Protein AF-A0A174N551-F1 (afdb_monomer)

Organism: NCBI:txid39491

Nearest PDB structures (foldseek):
  4hx3-assembly1_A  TM=7.071E-01  e=8.608E-02  Streptomyces caespitosus
  4lqd-assembly1_A-2  TM=3.690E-01  e=1.464E+00  Homo sapiens
  3ub4-assembly1_A-2  TM=3.759E-01  e=4.931E+00  Homo sapiens
  3ub3-assembly1_A-2  TM=3.895E-01  e=6.037E+00  Homo sapiens

Structure (mmCIF, N/CA/C/O backbone):
data_AF-A0A174N551-F1
#
_entry.id   AF-A0A174N551-F1
#
loop_
_atom_site.group_PDB
_atom_site.id
_atom_site.type_symbol
_atom_site.label_atom_id
_atom_site.label_alt_id
_atom_site.label_comp_id
_atom_site.label_asym_id
_atom_site.label_entity_id
_atom_site.label_seq_id
_atom_site.pdbx_PDB_ins_code
_atom_site.Cartn_x
_atom_site.Cartn_y
_atom_site.Cartn_z
_atom_site.occupancy
_atom_site.B_iso_or_equiv
_atom_site.auth_seq_id
_atom_site.auth_comp_id
_atom_site.auth_asym_id
_atom_site.auth_atom_id
_atom_site.pdbx_PDB_model_num
ATOM 1 N N . MET A 1 1 ? 42.097 18.990 -45.747 1.00 54.00 1 MET A N 1
ATOM 2 C CA . MET A 1 1 ? 40.671 18.571 -45.688 1.00 54.00 1 MET A CA 1
ATOM 3 C C . MET A 1 1 ? 40.258 18.066 -44.287 1.00 54.00 1 MET A C 1
ATOM 5 O O . MET A 1 1 ? 39.611 17.036 -44.174 1.00 54.00 1 MET A O 1
ATOM 9 N N . HIS A 1 2 ? 40.620 18.766 -43.201 1.00 53.75 2 HIS A N 1
ATOM 10 C CA . HIS A 1 2 ? 40.273 18.375 -41.814 1.00 53.75 2 HIS A CA 1
ATOM 11 C C . HIS A 1 2 ? 39.253 19.327 -41.159 1.00 53.75 2 HIS A C 1
ATOM 13 O O . HIS A 1 2 ? 38.398 18.894 -40.394 1.00 53.75 2 HIS A O 1
ATOM 19 N N . PHE A 1 3 ? 39.261 20.605 -41.547 1.00 54.75 3 PHE A N 1
ATOM 20 C CA . PHE A 1 3 ? 38.418 21.652 -40.960 1.00 54.75 3 PHE A CA 1
ATOM 21 C C . PHE A 1 3 ? 36.907 21.456 -41.221 1.00 54.75 3 PHE A C 1
ATOM 23 O O . PHE A 1 3 ? 36.095 21.572 -40.310 1.00 54.75 3 PHE A O 1
ATOM 30 N N . LYS A 1 4 ? 36.518 21.046 -42.441 1.00 59.41 4 LYS A N 1
ATOM 31 C CA . LYS A 1 4 ? 35.102 20.853 -42.825 1.00 59.41 4 LYS A CA 1
ATOM 32 C C . LYS A 1 4 ? 34.398 19.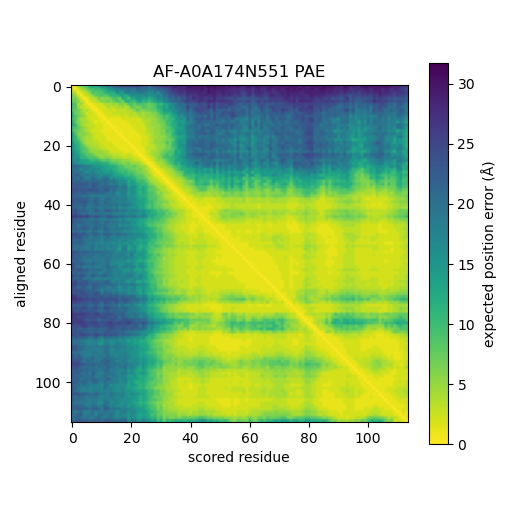701 -42.083 1.00 59.41 4 LYS A C 1
ATOM 34 O O . LYS A 1 4 ? 33.203 19.791 -41.829 1.00 59.41 4 LYS A O 1
ATOM 39 N N . LYS A 1 5 ? 35.123 18.634 -41.708 1.00 58.47 5 LYS A N 1
ATOM 40 C CA . LYS A 1 5 ? 34.559 17.497 -40.947 1.00 58.47 5 LYS A CA 1
ATOM 41 C C . LYS A 1 5 ? 34.259 17.863 -39.489 1.00 58.47 5 LYS A C 1
ATOM 43 O O . LYS A 1 5 ? 33.284 17.364 -38.941 1.00 58.47 5 LYS A O 1
ATOM 48 N N . SER A 1 6 ? 35.082 18.719 -38.880 1.00 64.75 6 SER A N 1
ATOM 49 C CA . SER A 1 6 ? 34.889 19.207 -37.505 1.00 64.75 6 SER A CA 1
ATOM 50 C C . SER A 1 6 ? 33.637 20.084 -37.394 1.00 64.75 6 SER A C 1
ATOM 52 O O . SER A 1 6 ? 32.766 19.838 -36.565 1.00 64.75 6 SER A O 1
ATOM 54 N N . VAL A 1 7 ? 33.481 21.026 -38.328 1.00 70.81 7 VAL A N 1
ATOM 55 C CA . VAL A 1 7 ? 32.319 21.924 -38.399 1.00 70.81 7 VAL A CA 1
ATOM 56 C C . VAL A 1 7 ? 31.014 21.141 -38.598 1.00 70.81 7 VAL A C 1
ATOM 58 O O . VAL A 1 7 ? 30.048 21.367 -37.875 1.00 70.81 7 VAL A O 1
ATOM 61 N N . LEU A 1 8 ? 30.997 20.149 -39.498 1.00 74.88 8 LEU A N 1
ATOM 62 C CA . LEU A 1 8 ? 29.820 19.300 -39.726 1.00 74.88 8 LEU A CA 1
ATOM 63 C C . LEU A 1 8 ? 29.412 18.493 -38.478 1.00 74.88 8 LEU A C 1
ATOM 65 O O . LEU A 1 8 ? 28.224 18.384 -38.185 1.00 74.88 8 LEU A O 1
ATOM 69 N N . LYS A 1 9 ? 30.382 17.960 -37.721 1.00 75.62 9 LYS A N 1
ATOM 70 C CA . LYS A 1 9 ? 30.116 17.252 -36.456 1.00 75.62 9 LYS A CA 1
ATOM 71 C C . LYS A 1 9 ? 29.515 18.174 -35.397 1.00 75.62 9 LYS A C 1
ATOM 73 O O . LYS A 1 9 ? 28.576 17.774 -34.719 1.00 75.62 9 LYS A O 1
ATOM 78 N N . ASN A 1 10 ? 30.018 19.402 -35.288 1.00 82.06 10 ASN A N 1
ATOM 79 C CA . ASN A 1 10 ? 29.505 20.372 -34.324 1.00 82.06 10 ASN A CA 1
ATOM 80 C C . ASN A 1 10 ? 28.074 20.798 -34.674 1.00 82.06 10 ASN A C 1
ATOM 82 O O . ASN A 1 10 ? 27.218 20.816 -33.798 1.00 82.06 10 ASN A O 1
ATOM 86 N N . HIS A 1 11 ? 27.774 21.051 -35.952 1.00 83.81 11 HIS A N 1
ATOM 87 C CA . HIS A 1 11 ? 26.402 21.348 -36.380 1.00 83.81 11 HIS A CA 1
ATOM 88 C C . HIS A 1 11 ? 25.442 20.180 -36.147 1.00 83.81 11 HIS A C 1
ATOM 90 O O . HIS A 1 11 ? 24.312 20.406 -35.717 1.00 83.81 11 HIS A O 1
ATOM 96 N N . LEU A 1 12 ? 25.888 18.942 -36.377 1.00 87.19 12 LEU A N 1
ATOM 97 C CA . LEU A 1 12 ? 25.095 17.754 -36.071 1.00 87.19 12 LEU A CA 1
ATOM 98 C C . LEU A 1 12 ? 24.805 17.655 -34.566 1.00 87.19 12 LEU A C 1
ATOM 100 O O . LEU A 1 12 ? 23.663 17.426 -34.179 1.00 87.19 12 LEU A O 1
ATOM 104 N N . LEU A 1 13 ? 25.814 17.891 -33.724 1.00 87.12 13 LEU A N 1
ATOM 105 C CA . LEU A 1 13 ? 25.669 17.870 -32.270 1.00 87.12 13 LEU A CA 1
ATOM 106 C C . LEU A 1 13 ? 24.690 18.946 -31.777 1.00 87.12 13 LEU A C 1
ATOM 108 O O . LEU A 1 13 ? 23.783 18.636 -31.008 1.00 87.12 13 LEU A O 1
ATOM 112 N N . TYR A 1 14 ? 24.824 20.187 -32.257 1.00 91.81 14 TYR A N 1
ATOM 113 C CA . TYR A 1 14 ? 23.888 21.261 -31.917 1.00 91.81 14 TYR A CA 1
ATOM 114 C C . TYR A 1 14 ? 22.466 20.941 -32.375 1.00 91.81 14 TYR A C 1
ATOM 116 O O . TYR A 1 14 ? 21.531 21.131 -31.607 1.00 91.81 14 TYR A O 1
ATOM 124 N N . SER A 1 15 ? 22.306 20.373 -33.572 1.00 90.25 15 SER A N 1
ATOM 125 C CA . SER A 1 15 ? 20.990 19.973 -34.086 1.00 90.25 15 SER A CA 1
ATOM 126 C C . SER A 1 15 ? 20.324 18.917 -33.195 1.00 90.25 15 SER A C 1
ATOM 128 O O . SER A 1 15 ? 19.136 19.031 -32.906 1.00 90.25 15 SER A O 1
ATOM 130 N N . ILE A 1 16 ? 21.082 17.928 -32.702 1.00 91.81 16 ILE A N 1
ATOM 131 C CA . ILE A 1 16 ? 20.577 16.899 -31.777 1.00 91.81 16 ILE A CA 1
ATOM 132 C C . ILE A 1 16 ? 20.153 17.523 -30.443 1.00 91.81 16 ILE A C 1
ATOM 134 O O . ILE A 1 16 ? 19.061 17.241 -29.955 1.00 91.81 16 ILE A O 1
ATOM 138 N N . ILE A 1 17 ? 20.981 18.399 -29.866 1.00 91.50 17 ILE A N 1
ATOM 139 C CA . ILE A 1 17 ? 20.674 19.070 -28.594 1.00 91.50 17 ILE A CA 1
ATOM 140 C C . ILE A 1 17 ? 19.412 19.929 -28.725 1.00 91.50 17 ILE A C 1
ATOM 142 O O . ILE A 1 17 ? 18.542 19.874 -27.858 1.00 91.50 17 ILE A O 1
ATOM 146 N N . THR A 1 18 ? 19.274 20.675 -29.822 1.00 91.31 18 THR A N 1
ATOM 147 C CA . THR A 1 18 ? 18.083 21.490 -30.081 1.00 91.31 18 THR A CA 1
ATOM 148 C C . THR A 1 18 ? 16.829 20.628 -30.249 1.00 91.31 18 THR A C 1
ATOM 150 O O . THR A 1 18 ? 15.793 20.962 -29.683 1.00 91.31 18 THR A O 1
ATOM 153 N N . LEU A 1 19 ? 16.914 19.492 -30.949 1.00 90.44 19 LEU A N 1
ATOM 154 C CA . LEU A 1 19 ? 15.800 18.543 -31.086 1.00 90.44 19 LEU A CA 1
ATOM 155 C C . LEU A 1 19 ? 15.369 17.944 -29.740 1.00 90.44 19 LEU A C 1
ATOM 157 O O . LEU A 1 19 ? 14.173 17.881 -29.462 1.00 90.44 19 LEU A O 1
ATOM 161 N N . MET A 1 20 ? 16.319 17.555 -28.885 1.00 87.25 20 MET A N 1
ATOM 162 C CA . MET A 1 20 ? 16.009 17.056 -27.540 1.00 87.25 20 MET A CA 1
ATOM 163 C C . MET A 1 20 ? 15.371 18.138 -26.665 1.00 87.25 20 MET A C 1
ATOM 165 O O . MET A 1 20 ? 14.390 17.863 -25.982 1.00 87.25 20 MET A O 1
ATOM 169 N N . ALA A 1 21 ? 15.883 19.371 -26.712 1.00 88.19 21 ALA A N 1
ATOM 170 C CA . ALA A 1 21 ? 15.318 20.486 -25.958 1.00 88.19 21 ALA A CA 1
ATOM 171 C C . ALA A 1 21 ? 13.874 20.789 -26.389 1.00 88.19 21 ALA A C 1
ATOM 173 O O . ALA A 1 21 ? 13.020 20.984 -25.532 1.00 88.19 21 ALA A O 1
ATOM 174 N N . ILE A 1 22 ? 13.581 20.759 -27.696 1.00 88.31 22 ILE A N 1
ATOM 175 C CA . ILE A 1 22 ? 12.220 20.936 -28.227 1.00 88.31 22 ILE A CA 1
ATOM 176 C C . ILE A 1 22 ? 11.302 19.788 -27.792 1.00 88.31 22 ILE A C 1
ATOM 178 O O . ILE A 1 22 ? 10.165 20.038 -27.404 1.00 88.31 22 ILE A O 1
ATOM 182 N N . ALA A 1 23 ? 11.784 18.543 -27.807 1.00 81.19 23 ALA A N 1
ATOM 183 C CA . ALA A 1 23 ? 11.003 17.390 -27.357 1.00 81.19 23 ALA A CA 1
ATOM 184 C C . ALA A 1 23 ? 10.602 17.492 -25.872 1.00 81.19 23 ALA A C 1
ATOM 186 O O . ALA A 1 23 ? 9.509 17.070 -25.508 1.00 81.19 23 ALA A O 1
ATOM 187 N N . MET A 1 24 ? 11.441 18.107 -25.032 1.00 81.38 24 MET A N 1
ATOM 188 C CA . MET A 1 24 ? 11.149 18.345 -23.611 1.00 81.38 24 MET A CA 1
ATOM 189 C C . MET A 1 24 ? 10.149 19.488 -23.360 1.00 81.38 24 MET A C 1
ATOM 191 O O . MET A 1 24 ? 9.674 19.627 -22.236 1.00 81.38 24 MET A O 1
ATOM 195 N N . LEU A 1 25 ? 9.818 20.310 -24.367 1.00 83.31 25 LEU A N 1
ATOM 196 C CA . LEU A 1 25 ? 8.820 21.384 -24.231 1.00 83.31 25 LEU A CA 1
ATOM 197 C C . LEU A 1 25 ? 7.378 20.865 -24.265 1.00 83.31 25 LEU A C 1
ATOM 199 O O . LEU A 1 25 ? 6.458 21.599 -23.900 1.00 83.31 25 LEU A O 1
ATOM 203 N N . PHE A 1 26 ? 7.164 19.625 -24.707 1.00 81.38 26 PHE A N 1
ATOM 204 C CA . PHE A 1 26 ? 5.840 19.017 -24.738 1.00 81.38 26 PHE A CA 1
ATOM 205 C C . PHE A 1 26 ? 5.577 18.287 -23.415 1.00 81.38 26 PHE A C 1
ATOM 207 O O . PHE A 1 26 ? 6.282 17.322 -23.108 1.00 81.38 26 PHE A O 1
ATOM 214 N N . PRO A 1 27 ? 4.577 18.703 -22.617 1.00 77.69 27 PRO A N 1
ATOM 215 C CA . PRO A 1 27 ? 4.211 17.962 -21.421 1.00 77.69 27 PRO A CA 1
ATOM 216 C C . PRO A 1 27 ? 3.686 16.582 -21.824 1.00 77.69 27 PRO A C 1
ATOM 218 O O . PRO A 1 27 ? 2.767 16.467 -22.635 1.00 77.69 27 PRO A O 1
ATOM 221 N N . ILE A 1 28 ? 4.256 15.527 -21.240 1.00 77.00 28 ILE A N 1
ATOM 222 C CA . ILE A 1 28 ? 3.681 14.185 -21.328 1.00 77.00 28 ILE A CA 1
ATOM 223 C C . ILE A 1 28 ? 2.444 14.187 -20.432 1.00 77.00 28 ILE A C 1
ATOM 225 O O . ILE A 1 28 ? 2.552 14.264 -19.208 1.00 77.00 28 ILE A O 1
ATOM 229 N N . THR A 1 29 ? 1.262 14.136 -21.035 1.00 78.25 29 THR A N 1
ATOM 230 C CA . THR A 1 29 ? 0.010 13.987 -20.299 1.00 78.25 29 THR A CA 1
ATOM 231 C C . THR A 1 29 ? -0.281 12.506 -20.091 1.00 78.25 29 THR A C 1
ATOM 233 O O . THR A 1 29 ? -0.492 11.752 -21.038 1.00 78.25 29 THR A O 1
ATOM 236 N N . ALA A 1 30 ? -0.293 12.077 -18.831 1.00 75.06 30 ALA A N 1
ATOM 237 C CA . ALA A 1 30 ? -0.849 10.789 -18.441 1.00 75.06 30 ALA A CA 1
ATOM 238 C C . ALA A 1 30 ? -2.306 11.001 -18.016 1.00 75.06 30 ALA A C 1
ATOM 240 O O . ALA A 1 30 ? -2.592 11.837 -17.158 1.00 75.06 30 ALA A O 1
ATOM 241 N N . PHE A 1 31 ? -3.227 10.251 -18.618 1.00 77.19 31 PHE A N 1
ATOM 242 C CA . PHE A 1 31 ? -4.624 10.234 -18.202 1.00 77.19 31 PHE A CA 1
ATOM 243 C C . PHE A 1 31 ? -4.834 9.053 -17.259 1.00 77.19 31 PHE A C 1
ATOM 245 O O . PHE A 1 31 ? -4.621 7.906 -17.643 1.00 77.19 31 PHE A O 1
ATOM 252 N N . ALA A 1 32 ? -5.248 9.340 -16.028 1.00 71.12 32 ALA A N 1
ATOM 253 C CA . ALA A 1 32 ? -5.657 8.331 -15.064 1.00 71.12 32 ALA A CA 1
ATOM 254 C C . ALA A 1 32 ? -7.161 8.465 -14.826 1.00 71.12 32 ALA A C 1
ATOM 256 O O . ALA A 1 32 ? -7.651 9.550 -14.510 1.00 71.12 32 ALA A O 1
ATOM 257 N N . GLN A 1 33 ? -7.895 7.364 -14.974 1.00 76.19 33 GLN A N 1
ATOM 258 C CA . GLN A 1 33 ? -9.291 7.307 -14.567 1.00 76.19 33 GLN A CA 1
ATOM 259 C C . GLN A 1 33 ? -9.346 6.830 -13.117 1.00 76.19 33 GLN A C 1
ATOM 261 O O . GLN A 1 33 ? -8.963 5.702 -12.814 1.00 76.19 33 GLN A O 1
ATOM 266 N N . ALA A 1 34 ? -9.808 7.697 -12.219 1.00 74.00 34 ALA A N 1
ATOM 267 C CA . ALA A 1 34 ? -10.070 7.311 -10.841 1.00 74.00 34 ALA A CA 1
ATOM 268 C C . ALA A 1 34 ? -11.417 6.584 -10.763 1.00 74.00 34 ALA A C 1
ATOM 270 O O . ALA A 1 34 ? -12.422 7.065 -11.290 1.00 74.00 34 ALA A O 1
ATOM 271 N N . TYR A 1 35 ? -11.436 5.438 -10.088 1.00 76.38 35 TYR A N 1
ATOM 272 C CA . TYR A 1 35 ? -12.664 4.739 -9.736 1.00 76.38 35 TYR A CA 1
ATOM 273 C C . TYR A 1 35 ? -12.785 4.700 -8.217 1.00 76.38 35 TYR A C 1
ATOM 275 O O . TYR A 1 35 ? -11.867 4.256 -7.529 1.00 76.38 35 TYR A O 1
ATOM 283 N N . VAL A 1 36 ? -13.909 5.191 -7.698 1.00 81.94 36 VAL A N 1
ATOM 284 C CA . VAL A 1 36 ? -14.239 5.049 -6.279 1.00 81.94 36 VAL A CA 1
ATOM 285 C C . VAL A 1 36 ? -14.910 3.694 -6.112 1.00 81.94 36 VAL A C 1
ATOM 287 O O . VAL A 1 36 ? -15.910 3.414 -6.770 1.00 81.94 36 VAL A O 1
ATOM 290 N N . GLN A 1 37 ? -14.339 2.850 -5.257 1.00 85.06 37 GLN A N 1
ATOM 291 C CA . GLN A 1 37 ? -14.929 1.555 -4.932 1.00 85.06 37 GLN A CA 1
ATOM 292 C C . GLN A 1 37 ? -16.287 1.750 -4.241 1.00 85.06 37 GLN A C 1
ATOM 294 O O . GLN A 1 37 ? -16.500 2.729 -3.528 1.00 85.06 37 GLN A O 1
ATOM 299 N N . THR A 1 38 ? -17.211 0.806 -4.420 1.00 90.75 38 THR A N 1
ATOM 300 C CA . THR A 1 38 ? -18.513 0.811 -3.720 1.00 90.75 38 THR A CA 1
ATOM 301 C C . THR A 1 38 ? -18.427 0.254 -2.297 1.00 90.75 38 THR A C 1
ATOM 303 O O . THR A 1 38 ? -19.450 0.048 -1.650 1.00 90.75 38 THR A O 1
ATOM 306 N N . TRP A 1 39 ? -17.217 -0.061 -1.847 1.00 91.88 39 TRP A N 1
ATOM 307 C CA . TRP A 1 39 ? -16.903 -0.649 -0.558 1.00 91.88 39 TRP A CA 1
ATOM 308 C C . TRP A 1 39 ? -15.642 0.005 -0.002 1.00 91.88 39 TRP A C 1
ATOM 310 O O . TRP A 1 39 ? -14.830 0.560 -0.748 1.00 91.88 39 TRP A O 1
ATOM 320 N N . ASP A 1 40 ? -15.478 -0.108 1.307 1.00 90.25 40 ASP A N 1
ATOM 321 C CA . ASP A 1 40 ? -14.284 0.293 2.026 1.00 90.25 40 ASP A CA 1
ATOM 322 C C . ASP A 1 40 ? -13.940 -0.761 3.089 1.00 90.25 40 ASP A C 1
ATOM 324 O O . ASP A 1 40 ? -14.754 -1.627 3.413 1.00 90.25 40 ASP A O 1
ATOM 328 N N . LEU A 1 41 ? -12.696 -0.718 3.558 1.00 92.19 41 LEU A N 1
ATOM 329 C CA . LEU A 1 41 ? -12.179 -1.567 4.634 1.00 92.19 41 LEU A CA 1
ATOM 330 C C . LEU A 1 41 ? -12.056 -0.771 5.938 1.00 92.19 41 LEU A C 1
ATOM 332 O O . LEU A 1 41 ? -11.282 -1.144 6.806 1.00 92.19 41 LEU A O 1
ATOM 336 N N . VAL A 1 42 ? -12.756 0.362 6.053 1.00 91.31 42 VAL A N 1
ATOM 337 C CA . VAL A 1 42 ? -12.670 1.197 7.245 1.00 91.31 42 VAL A CA 1
ATOM 338 C C . VAL A 1 42 ? -13.416 0.500 8.375 1.00 91.31 42 VAL A C 1
ATOM 340 O O . VAL A 1 42 ? -14.601 0.170 8.263 1.00 91.31 42 VAL A O 1
ATOM 343 N N . ASP A 1 43 ? -12.726 0.310 9.488 1.00 87.00 43 ASP A N 1
ATOM 344 C CA . ASP A 1 43 ? -13.260 -0.367 10.650 1.00 87.00 43 ASP A CA 1
ATOM 345 C C . ASP A 1 43 ? -14.373 0.441 11.352 1.00 87.00 43 ASP A C 1
ATOM 347 O O . ASP A 1 43 ? -14.702 1.600 11.047 1.00 87.00 43 ASP A O 1
ATOM 351 N N . SER A 1 44 ? -14.980 -0.175 12.368 1.00 88.19 44 SER A N 1
ATOM 352 C CA . SER A 1 44 ? -15.997 0.501 13.185 1.00 88.19 44 SER A CA 1
ATOM 353 C C . SER A 1 44 ? -15.452 1.731 13.928 1.00 88.19 44 SER A C 1
ATOM 355 O O . SER A 1 44 ? -16.208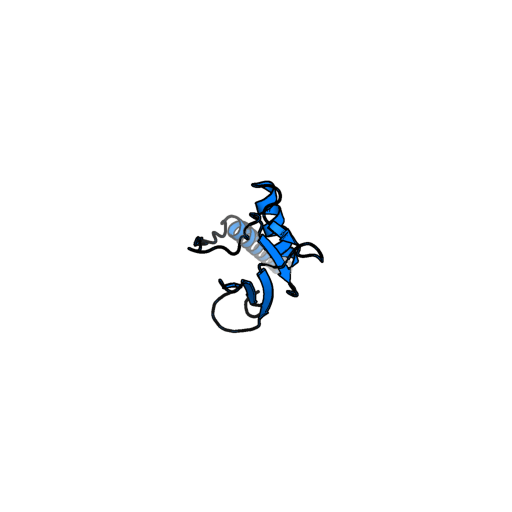 2.678 14.177 1.00 88.19 44 SER A O 1
ATOM 357 N N . GLY A 1 45 ? -14.147 1.744 14.219 1.00 87.50 45 GLY A N 1
ATOM 358 C CA . GLY A 1 45 ? -13.408 2.850 14.815 1.00 87.50 45 GLY A CA 1
ATOM 359 C C . GLY A 1 45 ? -13.132 4.012 13.859 1.00 87.50 45 GLY A C 1
ATOM 360 O O . GLY A 1 45 ? -12.637 5.040 14.319 1.00 87.50 45 GLY A O 1
ATOM 361 N N . LYS A 1 46 ? -13.512 3.900 12.579 1.00 89.88 46 LYS A N 1
ATOM 362 C CA . LYS A 1 46 ? -13.283 4.886 11.508 1.00 89.88 46 LYS A CA 1
ATOM 363 C C . LYS A 1 46 ? -11.831 4.986 11.044 1.00 89.88 46 LYS A C 1
ATOM 365 O O . LYS A 1 46 ? -11.436 6.041 10.537 1.00 89.88 46 LYS A O 1
ATOM 370 N N . HIS A 1 47 ? -11.081 3.901 11.172 1.00 93.19 47 HIS A N 1
ATOM 371 C CA . HIS A 1 47 ? -9.700 3.796 10.734 1.00 93.19 47 HIS A CA 1
ATOM 372 C C . HIS A 1 47 ? -9.549 2.783 9.605 1.00 93.19 47 HIS A C 1
ATOM 374 O O . HIS A 1 47 ? -10.353 1.872 9.467 1.00 93.19 47 HIS A O 1
ATOM 380 N N . LEU A 1 48 ? -8.539 3.007 8.768 1.00 94.62 48 LEU A N 1
ATOM 381 C CA . LEU A 1 48 ? -8.002 2.001 7.866 1.00 94.62 48 LEU A CA 1
ATOM 382 C C . LEU A 1 48 ? -6.586 1.684 8.336 1.00 94.62 48 LEU A C 1
ATOM 384 O O . LEU A 1 48 ? -5.676 2.510 8.189 1.00 94.62 48 LEU A O 1
ATOM 388 N N . ASP A 1 49 ? -6.417 0.503 8.895 1.00 95.62 49 ASP A N 1
ATOM 389 C CA . ASP A 1 49 ? -5.178 0.037 9.485 1.00 95.62 49 ASP A CA 1
ATOM 390 C C . ASP A 1 49 ? -4.464 -0.923 8.523 1.00 95.62 49 ASP A C 1
ATOM 392 O O . ASP A 1 49 ? -5.029 -1.926 8.089 1.00 95.62 49 ASP A O 1
ATOM 396 N N . TYR A 1 50 ? -3.230 -0.589 8.132 1.00 95.81 50 TYR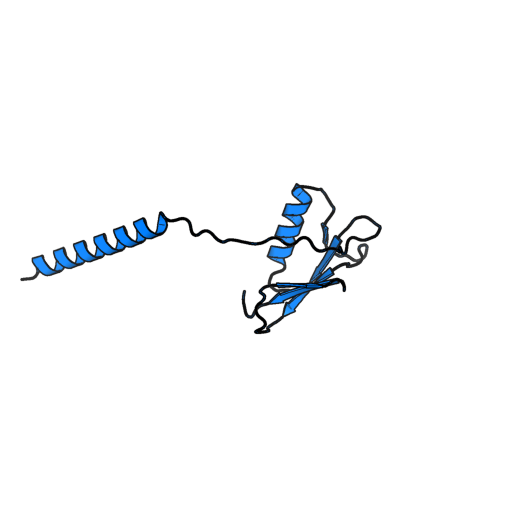 A N 1
ATOM 397 C CA . TYR A 1 50 ? -2.481 -1.340 7.117 1.00 95.81 50 TYR A CA 1
ATOM 398 C C . TYR A 1 50 ? -1.155 -1.900 7.639 1.00 95.81 50 TYR A C 1
ATOM 400 O O . TYR A 1 50 ? -0.409 -1.203 8.336 1.00 95.81 50 TYR A O 1
ATOM 408 N N . ASP A 1 51 ? -0.817 -3.112 7.203 1.00 96.19 51 ASP A N 1
ATOM 409 C CA . ASP A 1 51 ? 0.540 -3.664 7.225 1.00 96.19 51 ASP A CA 1
ATOM 410 C C . ASP A 1 51 ? 0.917 -4.189 5.830 1.00 96.19 51 ASP A C 1
ATOM 412 O O . ASP A 1 51 ? 0.156 -4.097 4.863 1.00 96.19 51 ASP A O 1
ATOM 416 N N . GLY A 1 52 ? 2.140 -4.683 5.674 1.00 95.75 52 GLY A N 1
ATOM 417 C CA . GLY A 1 52 ? 2.530 -5.363 4.455 1.00 95.75 52 GLY A CA 1
ATOM 418 C C . GLY A 1 52 ? 4.003 -5.723 4.369 1.00 95.75 52 GLY A C 1
ATOM 419 O O . GLY A 1 52 ? 4.864 -5.133 5.019 1.00 95.75 52 GLY A O 1
ATOM 420 N N . ASN A 1 53 ? 4.302 -6.671 3.483 1.00 95.94 53 ASN A N 1
ATOM 421 C CA . ASN A 1 53 ? 5.662 -7.114 3.159 1.00 95.94 53 ASN A CA 1
ATOM 422 C C . ASN A 1 53 ? 6.126 -6.703 1.753 1.00 95.94 53 ASN A C 1
ATOM 424 O O . ASN A 1 53 ? 7.140 -7.204 1.270 1.00 95.94 53 ASN A O 1
ATOM 428 N N . SER A 1 54 ? 5.392 -5.806 1.094 1.00 95.94 54 SER A N 1
ATOM 429 C CA . SER A 1 54 ? 5.735 -5.322 -0.242 1.00 95.94 54 SER A CA 1
ATOM 430 C C . SER A 1 54 ? 7.048 -4.525 -0.260 1.00 95.94 54 SER A C 1
ATOM 432 O O . SER A 1 54 ? 7.323 -3.692 0.608 1.00 95.94 54 SER A O 1
ATOM 434 N N . THR A 1 55 ? 7.822 -4.687 -1.330 1.00 94.56 55 THR A N 1
ATOM 435 C CA . THR A 1 55 ? 9.005 -3.870 -1.650 1.00 94.56 55 THR A CA 1
ATOM 436 C C . THR A 1 55 ? 8.641 -2.389 -1.837 1.00 94.56 55 THR A C 1
ATOM 438 O O . THR A 1 55 ? 9.476 -1.498 -1.676 1.00 94.56 55 THR A O 1
ATOM 441 N N . TYR A 1 56 ? 7.370 -2.104 -2.129 1.00 94.00 56 TYR A N 1
ATOM 442 C CA . TYR A 1 56 ? 6.839 -0.781 -2.448 1.00 94.00 56 TYR A CA 1
ATOM 443 C C . TYR A 1 56 ? 6.092 -0.123 -1.277 1.00 94.00 56 TYR A C 1
ATOM 445 O O . TYR A 1 56 ? 5.393 0.875 -1.470 1.00 94.00 56 TYR A O 1
ATOM 453 N N . MET A 1 57 ? 6.262 -0.615 -0.043 1.00 95.88 57 MET A N 1
ATOM 454 C CA . MET A 1 57 ? 5.612 -0.044 1.148 1.00 95.88 57 MET A CA 1
ATOM 455 C C . MET A 1 57 ? 5.903 1.448 1.365 1.00 95.88 57 MET A C 1
ATOM 457 O O . MET A 1 57 ? 5.098 2.151 1.976 1.00 95.88 57 MET A O 1
ATOM 461 N N . SER A 1 58 ? 7.015 1.978 0.846 1.00 95.56 58 SER A N 1
ATOM 462 C CA . SER A 1 58 ? 7.291 3.421 0.866 1.00 95.56 58 SER A CA 1
ATOM 463 C C . SER A 1 58 ? 6.190 4.236 0.176 1.00 95.56 58 SER A C 1
ATOM 465 O O . SER A 1 58 ? 5.777 5.260 0.715 1.00 95.56 58 SER A O 1
ATOM 467 N N . TYR A 1 59 ? 5.654 3.758 -0.950 1.00 93.31 59 TYR A N 1
ATOM 468 C CA . TYR A 1 59 ? 4.569 4.426 -1.669 1.00 93.31 59 TYR A CA 1
ATOM 469 C C . TYR A 1 59 ? 3.246 4.353 -0.907 1.00 93.31 59 TYR A C 1
ATOM 471 O O . TYR A 1 59 ? 2.521 5.347 -0.858 1.00 93.31 59 TYR A O 1
ATOM 479 N N . ILE A 1 60 ? 2.962 3.224 -0.248 1.00 94.94 60 ILE A N 1
ATOM 480 C CA . ILE A 1 60 ? 1.795 3.086 0.639 1.00 94.94 60 ILE A CA 1
ATOM 481 C C . ILE A 1 60 ? 1.887 4.085 1.795 1.00 94.94 60 ILE A C 1
ATOM 483 O O . ILE A 1 60 ? 0.934 4.816 2.061 1.00 94.94 60 ILE A O 1
ATOM 487 N N . ASN A 1 61 ? 3.062 4.197 2.421 1.00 95.62 61 ASN A N 1
ATOM 488 C CA . ASN A 1 61 ? 3.312 5.167 3.487 1.00 95.62 61 ASN A CA 1
ATOM 489 C C . ASN A 1 61 ? 3.085 6.609 3.010 1.00 95.62 61 AS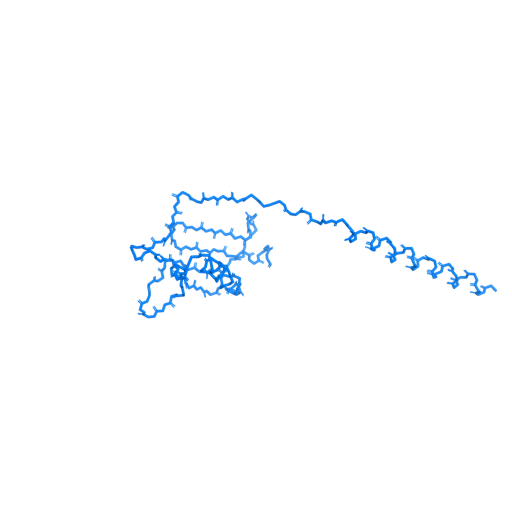N A C 1
ATOM 491 O O . ASN A 1 61 ? 2.468 7.403 3.722 1.00 95.62 61 ASN A O 1
ATOM 495 N N . THR A 1 62 ? 3.565 6.952 1.810 1.00 95.88 62 THR A N 1
ATOM 496 C CA . THR A 1 62 ? 3.337 8.271 1.208 1.00 95.88 62 THR A CA 1
ATOM 497 C C . THR A 1 62 ? 1.853 8.515 0.954 1.00 95.88 62 THR A C 1
ATOM 499 O O . THR A 1 62 ? 1.354 9.564 1.348 1.00 95.88 62 THR A O 1
ATOM 502 N N . GLY A 1 63 ? 1.131 7.554 0.373 1.00 93.00 63 GLY A N 1
ATOM 503 C CA . GLY A 1 63 ? -0.310 7.671 0.135 1.00 93.00 63 GLY A CA 1
ATOM 504 C C . GLY A 1 63 ? -1.104 7.880 1.427 1.00 93.00 63 GLY A C 1
ATOM 505 O O . GLY A 1 63 ? -1.920 8.801 1.511 1.00 93.00 63 GLY A O 1
ATOM 506 N N . ALA A 1 64 ? -0.801 7.096 2.466 1.00 95.00 64 ALA A N 1
ATOM 507 C CA . ALA A 1 64 ? -1.398 7.248 3.791 1.00 95.00 64 ALA A CA 1
ATOM 508 C C . ALA A 1 64 ? -1.123 8.640 4.386 1.00 95.00 64 ALA A C 1
ATOM 510 O O . ALA A 1 64 ? -2.033 9.289 4.903 1.00 95.00 64 ALA A O 1
ATOM 511 N N . ALA A 1 65 ? 0.114 9.136 4.274 1.00 95.44 65 ALA A N 1
ATOM 512 C CA . ALA A 1 65 ? 0.482 10.469 4.743 1.00 95.44 65 ALA A CA 1
ATOM 513 C C . ALA A 1 65 ? -0.240 11.581 3.965 1.00 95.44 65 ALA A C 1
ATOM 515 O O . ALA A 1 65 ? -0.733 12.528 4.576 1.00 95.44 65 ALA A O 1
ATOM 516 N N . THR A 1 66 ? -0.351 11.457 2.639 1.00 94.94 66 THR A N 1
ATOM 517 C CA . THR A 1 66 ? -1.092 12.404 1.795 1.00 94.94 66 THR A CA 1
ATOM 518 C C . THR A 1 66 ? -2.559 12.480 2.204 1.00 94.94 66 THR A C 1
ATOM 520 O O . THR A 1 66 ? -3.090 13.579 2.360 1.00 94.94 66 THR A O 1
ATOM 523 N N . TRP A 1 67 ? -3.210 11.337 2.438 1.00 92.25 67 TRP A N 1
ATOM 524 C CA . TRP A 1 67 ? -4.592 11.323 2.912 1.00 92.25 67 TRP A CA 1
ATOM 525 C C . TRP A 1 67 ? -4.724 11.927 4.310 1.00 92.25 67 TRP A C 1
ATOM 527 O O . TRP A 1 67 ? -5.585 12.774 4.539 1.00 92.25 67 TRP A O 1
ATOM 537 N N . ASN A 1 68 ? -3.841 11.552 5.235 1.00 94.44 68 ASN A N 1
ATOM 538 C CA . ASN A 1 68 ? -3.875 12.071 6.598 1.00 94.44 68 ASN A CA 1
ATOM 539 C C . ASN A 1 68 ? -3.591 13.578 6.680 1.00 94.44 68 ASN A C 1
ATOM 541 O O . ASN A 1 68 ? -4.087 14.236 7.590 1.00 94.44 68 ASN A O 1
ATOM 545 N N . ALA A 1 69 ? -2.845 14.149 5.731 1.00 95.56 69 ALA A N 1
ATOM 546 C CA . ALA A 1 69 ? -2.682 15.598 5.624 1.00 95.56 69 ALA A CA 1
ATOM 547 C C . ALA A 1 69 ? -4.006 16.311 5.286 1.00 95.56 69 ALA A C 1
ATOM 549 O O . ALA A 1 69 ? -4.221 17.441 5.717 1.00 95.56 69 ALA A O 1
ATOM 550 N N . TYR A 1 70 ? -4.901 15.648 4.546 1.00 93.06 70 TYR A N 1
ATOM 551 C CA . TYR A 1 70 ? -6.254 16.134 4.274 1.00 93.06 70 TYR A CA 1
ATOM 552 C C . TYR A 1 70 ? -7.228 15.835 5.428 1.00 93.06 70 TYR A C 1
ATOM 554 O O . TYR A 1 70 ? -7.966 16.721 5.858 1.00 93.06 70 TYR A O 1
ATOM 562 N N . LYS A 1 71 ? -7.223 14.605 5.957 1.00 89.88 71 LYS A N 1
ATOM 563 C CA . LYS A 1 71 ? -8.054 14.180 7.091 1.00 89.88 71 LYS A CA 1
ATOM 564 C C . LYS A 1 71 ? -7.227 13.389 8.103 1.00 89.88 71 LYS A C 1
ATOM 566 O O . LYS A 1 71 ? -6.972 12.203 7.917 1.00 89.88 71 LYS A O 1
ATOM 571 N N . SER A 1 72 ? -6.846 14.062 9.187 1.00 88.88 72 SER A N 1
ATOM 572 C CA . SER A 1 72 ? -5.887 13.546 10.169 1.00 88.88 72 SER A CA 1
ATOM 573 C C . SER A 1 72 ? -6.299 12.214 10.796 1.00 88.88 72 SER A C 1
ATOM 575 O O . SER A 1 72 ? -7.430 12.053 11.252 1.00 88.88 72 SER A O 1
ATOM 577 N N . GLY A 1 73 ? -5.333 11.294 10.855 1.00 81.69 73 GLY A N 1
ATOM 578 C CA . GLY A 1 73 ? -5.386 10.079 11.665 1.00 81.69 73 GLY A CA 1
ATOM 579 C C . GLY A 1 73 ? -6.245 8.939 11.125 1.00 81.69 73 GLY A C 1
ATOM 580 O O . GLY A 1 73 ? -6.388 7.953 11.832 1.00 81.69 73 GLY A O 1
ATOM 581 N N . VAL A 1 74 ? -6.798 9.041 9.914 1.00 91.44 74 VAL A N 1
ATOM 582 C CA . VA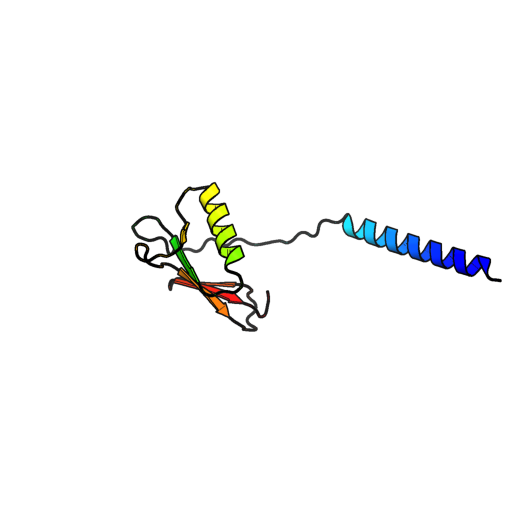L A 1 74 ? -7.722 8.028 9.371 1.00 91.44 74 VAL A CA 1
ATOM 583 C C . VAL A 1 74 ? -7.000 6.766 8.910 1.00 91.44 74 VAL A C 1
ATOM 585 O O . VAL A 1 74 ? -7.522 5.678 9.106 1.00 91.44 74 VAL A O 1
ATOM 588 N N . ILE A 1 75 ? -5.815 6.893 8.307 1.00 94.75 75 ILE A N 1
ATOM 589 C CA . ILE A 1 75 ? -5.043 5.742 7.814 1.00 94.75 75 ILE A CA 1
ATOM 590 C C . ILE A 1 75 ? -3.839 5.525 8.727 1.00 94.75 75 ILE A C 1
ATOM 592 O O . ILE A 1 75 ? -3.015 6.432 8.874 1.00 94.75 75 ILE A O 1
ATOM 596 N N . ARG A 1 76 ? -3.698 4.353 9.345 1.00 94.50 76 ARG A N 1
ATOM 597 C CA . ARG A 1 76 ? -2.639 4.098 10.336 1.00 94.50 76 ARG A CA 1
ATOM 598 C C . ARG A 1 76 ? -1.908 2.802 10.019 1.00 94.50 76 ARG A C 1
ATOM 600 O O . ARG A 1 76 ? -2.417 1.952 9.303 1.00 94.50 76 ARG A O 1
ATOM 607 N N . LYS A 1 77 ? -0.684 2.678 10.531 1.00 92.75 77 LYS A N 1
ATOM 608 C CA . LYS A 1 77 ? 0.016 1.394 10.500 1.00 92.75 77 LYS A CA 1
ATOM 609 C C . LYS A 1 77 ? -0.590 0.451 11.526 1.00 92.75 77 LYS A C 1
ATOM 611 O O . LYS A 1 77 ? -0.930 0.899 12.625 1.00 92.75 77 LYS A O 1
ATOM 616 N N . ASP A 1 78 ? -0.610 -0.828 11.184 1.00 90.31 78 ASP A N 1
ATOM 617 C CA . ASP A 1 78 ? -0.892 -1.887 12.137 1.00 90.31 78 ASP A CA 1
ATOM 618 C C . ASP A 1 78 ? 0.152 -1.929 13.273 1.00 90.31 78 ASP A C 1
ATOM 620 O O . ASP A 1 78 ? 1.286 -1.449 13.144 1.00 90.31 78 ASP A O 1
ATOM 624 N N . SER A 1 79 ? -0.247 -2.450 14.433 1.00 85.50 79 SER A N 1
ATOM 625 C CA . SER A 1 79 ? 0.609 -2.609 15.616 1.00 85.50 79 SER A CA 1
ATOM 626 C C . SER A 1 79 ? -0.028 -3.583 16.608 1.00 85.50 79 SER A C 1
ATOM 628 O O . SER A 1 79 ? -1.184 -3.919 16.470 1.00 85.50 79 SER A O 1
ATOM 630 N N . ALA A 1 80 ? 0.636 -3.965 17.702 1.00 78.38 80 ALA A N 1
ATOM 631 C CA . ALA A 1 80 ? 0.041 -4.880 18.696 1.00 78.38 80 ALA A CA 1
ATOM 632 C C . ALA A 1 80 ? -1.293 -4.408 19.342 1.00 78.38 80 ALA A C 1
ATOM 634 O O . ALA A 1 80 ? -1.943 -5.190 20.034 1.00 78.38 80 ALA A O 1
ATOM 635 N N . PHE A 1 81 ? -1.681 -3.139 19.163 1.00 80.50 81 PHE A N 1
ATOM 636 C CA . PHE A 1 81 ? -2.921 -2.545 19.689 1.00 80.50 81 PHE A CA 1
ATOM 637 C C . PHE A 1 81 ? -3.874 -2.041 18.598 1.00 80.50 81 PHE A C 1
ATOM 639 O O . PHE A 1 81 ? -4.932 -1.494 18.906 1.00 80.50 81 PHE A O 1
ATOM 646 N N . VAL A 1 82 ? -3.471 -2.181 17.343 1.00 79.69 82 VAL A N 1
ATOM 647 C CA . VAL A 1 82 ? -4.245 -1.862 16.147 1.00 79.69 82 VAL A CA 1
ATOM 648 C C . VAL A 1 82 ? -4.469 -3.211 15.452 1.00 79.69 82 VAL A C 1
ATOM 650 O O . VAL A 1 82 ? -3.679 -4.120 15.654 1.00 79.69 82 VAL A O 1
ATOM 653 N N . VAL A 1 83 ? -5.595 -3.437 14.788 1.00 82.25 83 VAL A N 1
ATOM 654 C CA . VAL A 1 83 ? -5.814 -4.715 14.094 1.00 82.25 83 VAL A CA 1
ATOM 655 C C . VAL A 1 83 ? -5.831 -4.411 12.615 1.00 82.25 83 VAL A C 1
ATOM 657 O O . VAL A 1 83 ? -6.550 -3.513 12.199 1.00 82.25 83 VAL A O 1
ATOM 660 N N . GLU A 1 84 ? -5.039 -5.147 11.846 1.00 92.50 84 GLU A N 1
ATOM 661 C CA . GLU A 1 84 ? -4.942 -4.967 10.405 1.00 92.50 84 GLU A CA 1
ATOM 662 C C . GLU A 1 84 ? -6.297 -5.119 9.692 1.00 92.50 84 GLU A C 1
ATOM 664 O O . GLU A 1 84 ? -6.954 -6.161 9.782 1.00 92.50 84 GLU A O 1
ATOM 669 N N . ASP A 1 85 ? -6.649 -4.103 8.900 1.00 94.19 85 ASP A N 1
ATOM 670 C CA . ASP A 1 85 ? -7.765 -4.123 7.953 1.00 94.19 85 ASP A CA 1
ATOM 671 C C . ASP A 1 85 ? -7.312 -4.529 6.542 1.00 94.19 85 ASP A C 1
ATOM 673 O O . ASP A 1 85 ? -8.078 -5.117 5.769 1.00 94.19 85 ASP A O 1
ATOM 677 N N . VAL A 1 86 ? -6.075 -4.175 6.167 1.00 95.81 86 VAL A N 1
ATOM 678 C CA . VAL A 1 86 ? -5.533 -4.419 4.826 1.00 95.81 86 VAL A CA 1
ATOM 679 C C . VAL A 1 86 ? -4.053 -4.800 4.833 1.00 95.81 86 VAL A C 1
ATOM 681 O O . VAL A 1 86 ? -3.204 -4.014 5.245 1.00 95.81 86 VAL A O 1
ATOM 684 N N . TYR A 1 87 ? -3.752 -5.966 4.254 1.00 97.00 87 TYR A N 1
ATOM 685 C CA . TYR A 1 87 ? -2.383 -6.441 4.046 1.00 97.00 87 TYR A CA 1
ATOM 686 C C . TYR A 1 87 ? -1.888 -6.117 2.637 1.00 97.00 87 TYR A C 1
ATOM 688 O O . TYR A 1 87 ? -2.520 -6.485 1.637 1.00 97.00 87 TYR A O 1
ATOM 696 N N . VAL A 1 88 ? -0.729 -5.467 2.538 1.00 97.75 88 VAL A N 1
ATOM 697 C CA . VAL A 1 88 ? -0.077 -5.145 1.263 1.00 97.75 88 VAL A CA 1
ATOM 698 C C . VAL A 1 88 ? 1.018 -6.159 0.940 1.00 97.75 88 VAL A C 1
ATOM 700 O O . VAL A 1 88 ? 1.953 -6.362 1.712 1.00 97.75 88 VAL A O 1
ATOM 703 N N . SER A 1 89 ? 0.959 -6.754 -0.248 1.00 97.62 89 SER A N 1
ATOM 704 C CA . SER A 1 89 ? 1.946 -7.739 -0.703 1.00 97.62 89 SER A CA 1
ATOM 705 C C . SER A 1 89 ? 2.350 -7.533 -2.157 1.00 97.62 89 SER A C 1
ATOM 707 O O . SER A 1 89 ? 1.649 -6.871 -2.924 1.00 97.62 89 SER A O 1
ATOM 709 N N . ASP A 1 90 ? 3.491 -8.109 -2.530 1.00 97.19 90 ASP A N 1
ATOM 710 C CA . ASP A 1 90 ? 3.936 -8.150 -3.919 1.00 97.19 90 ASP A CA 1
ATOM 711 C C . ASP A 1 90 ? 3.432 -9.412 -4.619 1.00 97.19 90 ASP A C 1
ATOM 713 O O . ASP A 1 90 ? 3.456 -10.513 -4.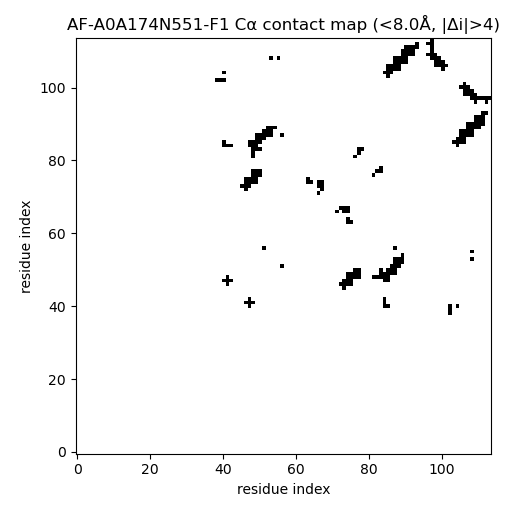064 1.00 97.19 90 ASP A O 1
ATOM 717 N N . VAL A 1 91 ? 3.058 -9.261 -5.885 1.00 96.00 91 VAL A N 1
ATOM 718 C CA . VAL A 1 91 ? 2.809 -10.374 -6.804 1.00 96.00 91 VAL A CA 1
ATOM 719 C C . VAL A 1 91 ? 3.662 -10.223 -8.058 1.00 96.00 91 VAL A C 1
ATOM 721 O O . VAL A 1 91 ? 4.168 -9.142 -8.369 1.00 96.00 91 VAL A O 1
ATOM 724 N N . ASN A 1 92 ? 3.830 -11.314 -8.799 1.00 95.81 92 ASN A N 1
ATOM 725 C CA . ASN A 1 92 ? 4.474 -11.300 -10.108 1.00 95.81 92 ASN A CA 1
ATOM 726 C C . ASN A 1 92 ? 3.594 -12.062 -11.100 1.00 95.81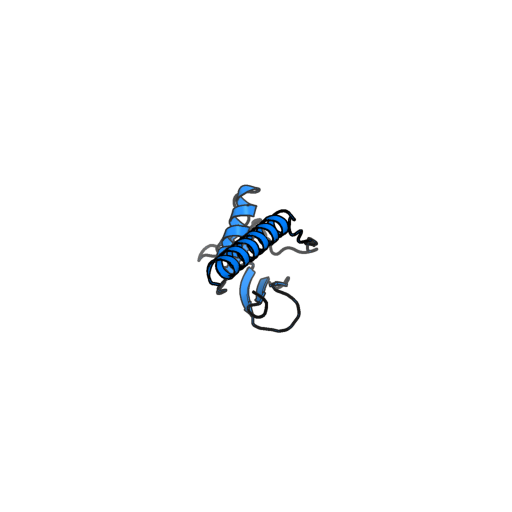 92 ASN A C 1
ATOM 728 O O . ASN A 1 92 ? 3.605 -13.293 -11.140 1.00 95.81 92 ASN A O 1
ATOM 732 N N . ALA A 1 93 ? 2.777 -11.324 -11.850 1.00 93.88 93 ALA A N 1
ATOM 733 C CA . ALA A 1 93 ? 1.821 -11.912 -12.776 1.00 93.88 93 ALA A CA 1
ATOM 734 C C . ALA A 1 93 ? 1.620 -11.039 -14.018 1.00 93.88 93 ALA A C 1
ATOM 736 O O . ALA A 1 93 ? 1.387 -9.839 -13.926 1.00 93.88 93 ALA A O 1
ATOM 737 N N . SER A 1 94 ? 1.621 -11.652 -15.201 1.00 94.25 94 SER A N 1
ATOM 738 C CA . SER A 1 94 ? 1.321 -10.959 -16.460 1.00 94.25 94 SER A CA 1
ATOM 739 C C . SER A 1 94 ? -0.193 -10.904 -16.694 1.00 94.25 94 SER A C 1
ATOM 741 O O . SER A 1 94 ? -0.758 -11.693 -17.446 1.00 94.25 94 SER A O 1
ATOM 743 N N . ASN A 1 95 ? -0.875 -10.017 -15.969 1.00 90.06 95 ASN A N 1
ATOM 744 C CA . ASN A 1 95 ? -2.343 -9.948 -15.913 1.00 90.06 95 ASN A CA 1
ATOM 745 C C . ASN A 1 95 ? -2.923 -8.546 -16.196 1.00 90.06 95 ASN A C 1
ATOM 747 O O . ASN A 1 95 ? -4.133 -8.350 -16.105 1.00 90.06 95 ASN A O 1
ATOM 751 N N . GLY A 1 96 ? -2.074 -7.589 -16.579 1.00 89.81 96 GLY A N 1
ATOM 752 C CA . GLY A 1 96 ? -2.475 -6.280 -17.101 1.00 89.81 96 GLY A CA 1
ATOM 753 C C . GLY A 1 96 ? -2.728 -5.193 -16.056 1.00 89.81 96 GLY A C 1
ATOM 754 O O . GLY A 1 96 ? -3.184 -4.115 -16.429 1.00 89.81 96 GLY A O 1
ATOM 755 N N . TRP A 1 97 ? -2.434 -5.433 -14.777 1.00 90.00 97 TRP A N 1
ATOM 756 C CA . TRP A 1 97 ? -2.575 -4.426 -13.723 1.00 90.00 97 TRP A CA 1
ATOM 757 C C . TRP A 1 97 ? -1.292 -4.269 -12.908 1.00 90.00 97 TRP A C 1
ATOM 759 O O . TRP A 1 97 ? -0.646 -5.251 -12.551 1.00 90.00 97 TRP A O 1
ATOM 769 N N . ALA A 1 98 ? -0.943 -3.018 -12.594 1.00 91.00 98 ALA A N 1
ATOM 770 C CA . ALA A 1 98 ? 0.191 -2.680 -11.730 1.00 91.00 98 ALA A CA 1
ATOM 771 C C . ALA A 1 98 ? -0.149 -2.822 -10.237 1.00 91.00 98 ALA A C 1
ATOM 773 O O . ALA A 1 98 ? 0.723 -3.104 -9.426 1.00 91.00 98 ALA A O 1
ATOM 774 N N . GLY A 1 99 ? -1.422 -2.682 -9.865 1.00 91.00 99 GLY A N 1
ATOM 775 C CA . GLY A 1 99 ? -1.889 -2.987 -8.518 1.00 91.00 99 GLY A CA 1
ATOM 776 C C . GLY A 1 99 ? -3.380 -3.304 -8.488 1.00 91.00 99 GLY A C 1
ATOM 777 O O . GLY A 1 99 ? -4.127 -2.849 -9.357 1.00 91.00 99 GLY A O 1
ATOM 778 N N . MET A 1 100 ? -3.801 -4.083 -7.496 1.00 91.62 100 MET A N 1
ATOM 779 C CA . MET A 1 100 ? -5.196 -4.463 -7.278 1.00 91.62 100 MET A CA 1
ATOM 780 C C . MET A 1 100 ? -5.542 -4.387 -5.793 1.00 91.62 100 MET A C 1
ATOM 782 O O . MET A 1 100 ? -4.716 -4.718 -4.946 1.00 91.62 100 MET A O 1
ATOM 786 N N . THR A 1 101 ? -6.769 -3.967 -5.484 1.00 92.75 101 THR A N 1
ATOM 787 C CA . THR A 1 101 ? -7.305 -3.945 -4.118 1.00 92.75 101 THR A CA 1
ATOM 788 C C . THR A 1 101 ? -8.513 -4.870 -4.030 1.00 92.75 101 THR A C 1
ATOM 790 O O . THR A 1 101 ? -9.312 -4.937 -4.967 1.00 92.75 101 THR A O 1
ATOM 793 N N . TYR A 1 102 ? -8.652 -5.583 -2.917 1.00 93.38 102 TYR A N 1
ATOM 794 C CA . TYR A 1 102 ? -9.691 -6.590 -2.717 1.00 93.38 102 TYR A CA 1
ATOM 795 C C . TYR A 1 102 ? -10.478 -6.305 -1.441 1.00 93.38 102 TYR A C 1
ATOM 797 O O . TYR A 1 102 ? -9.896 -5.988 -0.404 1.00 93.38 102 TYR A O 1
ATOM 805 N N . SER A 1 103 ? -11.796 -6.517 -1.485 1.00 93.75 103 SER A N 1
ATOM 806 C CA . SER A 1 103 ? -12.692 -6.342 -0.330 1.00 93.75 103 SER A CA 1
ATOM 807 C C . SER A 1 103 ? -12.418 -7.327 0.812 1.00 93.75 103 SER A C 1
ATOM 809 O O . SER A 1 103 ? -13.036 -7.244 1.864 1.00 93.75 103 SER A O 1
ATOM 811 N N . SER A 1 104 ? -11.514 -8.282 0.600 1.00 94.19 104 SER A N 1
ATOM 812 C CA . SER A 1 104 ? -11.031 -9.232 1.598 1.00 94.19 104 SER A CA 1
ATOM 813 C C . SER A 1 104 ? -9.829 -8.718 2.400 1.00 94.19 104 SER A C 1
ATOM 815 O O . SER A 1 104 ? -9.120 -9.538 2.976 1.00 94.19 104 SER A O 1
ATOM 817 N N . GLY A 1 105 ? -9.526 -7.417 2.358 1.00 95.38 105 GLY A N 1
ATOM 818 C CA . GLY A 1 105 ? -8.420 -6.845 3.129 1.00 95.38 105 GLY A CA 1
ATOM 819 C C . GLY A 1 105 ? -7.049 -7.044 2.491 1.00 95.38 105 GLY A C 1
ATOM 820 O O . GLY A 1 105 ? -6.094 -7.382 3.183 1.00 95.38 105 GLY A O 1
ATOM 821 N N . LYS A 1 106 ? -6.931 -6.902 1.163 1.00 95.38 106 LYS A N 1
ATOM 822 C CA . LYS A 1 106 ? -5.641 -7.081 0.473 1.00 95.38 106 LYS A CA 1
ATOM 823 C C . LYS A 1 106 ? -5.379 -6.014 -0.570 1.00 95.38 106 LYS A C 1
ATOM 825 O O . LYS A 1 106 ? -6.272 -5.684 -1.350 1.00 95.38 106 LYS A O 1
ATOM 830 N N . ILE A 1 107 ? -4.128 -5.574 -0.638 1.00 95.44 107 ILE A N 1
ATOM 831 C CA . ILE A 1 107 ? -3.560 -4.867 -1.783 1.00 95.44 107 ILE A CA 1
ATOM 832 C C . ILE A 1 107 ? -2.429 -5.722 -2.345 1.00 95.44 107 ILE A C 1
ATOM 834 O O . ILE A 1 107 ? -1.530 -6.148 -1.621 1.00 95.44 107 ILE A O 1
ATOM 838 N N . GLU A 1 108 ? -2.457 -5.946 -3.650 1.00 95.62 108 GLU A N 1
ATOM 839 C CA . GLU A 1 108 ? -1.385 -6.616 -4.377 1.00 95.62 108 GLU A CA 1
ATOM 840 C C . GLU A 1 108 ? -0.720 -5.615 -5.316 1.00 95.62 108 GLU A C 1
ATOM 842 O O . GLU A 1 108 ? -1.391 -5.004 -6.149 1.00 95.62 108 GLU A O 1
ATOM 847 N N . LEU A 1 109 ? 0.595 -5.446 -5.183 1.00 95.62 109 LEU A N 1
ATOM 848 C CA . LEU A 1 109 ? 1.416 -4.624 -6.066 1.00 95.62 109 LEU A CA 1
ATOM 849 C C . LEU A 1 109 ? 2.211 -5.534 -6.998 1.00 95.62 109 LEU A C 1
ATOM 851 O O . LEU A 1 109 ? 2.879 -6.474 -6.571 1.00 95.62 109 LEU A O 1
ATOM 855 N N . ASN A 1 110 ? 2.093 -5.299 -8.299 1.00 94.88 110 ASN A N 1
ATOM 856 C CA . ASN A 1 110 ? 2.566 -6.235 -9.301 1.00 94.88 110 ASN A CA 1
ATOM 857 C C . ASN A 1 110 ? 3.946 -5.853 -9.833 1.00 94.88 110 ASN A C 1
ATOM 859 O O . ASN A 1 110 ? 4.082 -5.012 -10.721 1.00 94.88 110 ASN A O 1
ATOM 863 N N . THR A 1 111 ? 4.958 -6.559 -9.341 1.00 93.94 111 THR A N 1
ATOM 864 C CA . THR A 1 111 ? 6.367 -6.424 -9.749 1.00 93.94 111 THR A CA 1
ATOM 865 C C . THR A 1 111 ? 6.609 -6.739 -11.228 1.00 93.94 111 THR A C 1
ATOM 867 O O . THR A 1 111 ? 7.649 -6.383 -11.768 1.00 93.94 111 THR A O 1
ATOM 870 N N . TYR A 1 112 ? 5.667 -7.395 -11.920 1.00 92.12 112 TYR A N 1
ATOM 871 C CA . TYR A 1 112 ? 5.779 -7.621 -13.364 1.00 92.12 112 TYR A CA 1
ATOM 872 C C . TYR A 1 112 ? 5.656 -6.314 -14.171 1.00 92.12 112 TYR A C 1
ATOM 874 O O . TYR A 1 112 ? 6.176 -6.229 -15.283 1.00 92.12 112 TYR A O 1
ATOM 882 N N . PHE A 1 113 ? 4.967 -5.302 -13.630 1.00 85.69 113 PHE A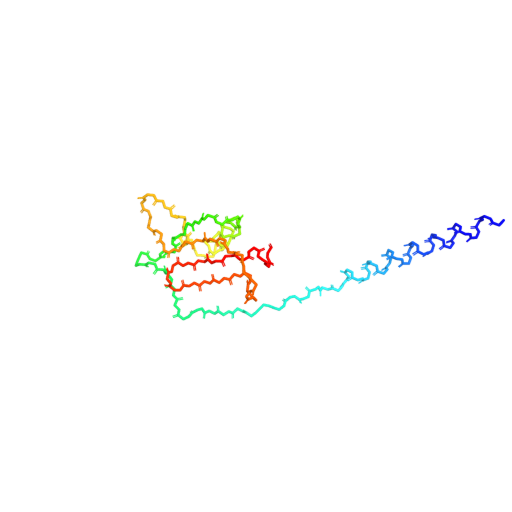 N 1
ATOM 883 C CA . PHE A 1 113 ? 4.692 -4.032 -14.315 1.00 85.69 113 PHE A CA 1
ATOM 884 C C . PHE A 1 113 ? 5.320 -2.800 -13.641 1.00 85.69 113 PHE A C 1
ATOM 886 O O . PHE A 1 113 ? 5.216 -1.712 -14.212 1.00 85.69 113 PHE A O 1
ATOM 893 N N . ILE A 1 114 ? 5.924 -2.948 -12.454 1.00 79.38 114 ILE A N 1
ATOM 894 C CA . ILE A 1 114 ? 6.495 -1.856 -11.641 1.00 79.38 114 ILE A CA 1
ATOM 895 C C . ILE A 1 114 ? 8.016 -1.972 -11.559 1.00 79.38 114 ILE A C 1
ATOM 897 O O . ILE A 1 114 ? 8.506 -3.056 -11.182 1.00 79.38 114 ILE A O 1
#

pLDDT: mean 87.75, std 9.78, range [53.75, 97.75]

Secondary structure (DSSP, 8-state):
--HHHHHHHHHHHHHHHHHHHHHTTS-----------S-----TTS-EEEEE--TTHHHHHHHHHHHHHHSTTSEEE--TTS--SEEEEEE---SS-SEEEETTTEEEEETTT-

Foldseek 3Di:
DPVVVVVVVVVVVVVVVVVVVVVVVDDDDDDDDDDDDPDDLQDPVQAAEEDEDAPVVVVVVVVQVVVCVVPNPRYYYDDPVRDHSAYEYEDEDPPPDQWDDDNNRYIYGYPNVD

Mean predicted aligned error: 9.86 Å

Solvent-accessible surface area (backbone atoms only — not comparable to full-atom values): 6912 Å² total; per-residue (Å²): 141,63,69,69,61,52,56,53,51,51,52,51,52,51,52,51,52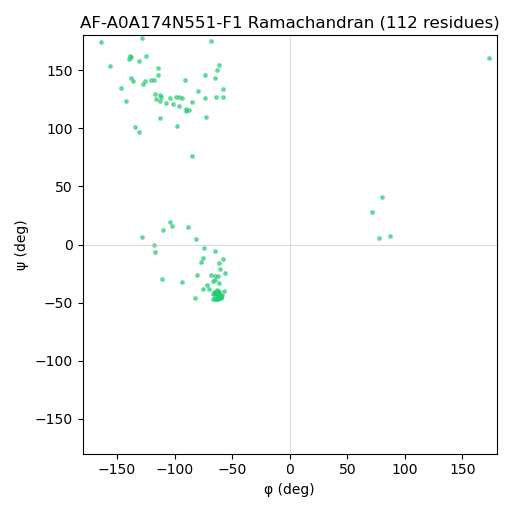,52,51,54,56,57,60,68,70,55,82,85,81,82,88,79,85,87,77,84,69,98,68,80,62,57,44,98,88,63,32,36,21,34,47,64,79,28,95,60,48,68,58,54,53,49,53,37,50,57,48,25,73,76,47,74,76,32,50,42,69,43,49,103,90,46,70,68,38,30,41,31,34,65,43,78,55,100,76,91,55,52,61,51,76,47,99,84,31,37,34,39,38,18,57,66,73,100

Sequence (114 aa):
MHFKKSVLKNHLLYSIITLMAIAMLFPITAFAQAYVQTWDLVDSGKHLDYDGNSTYMSYINTGAATWNAYKSGVIRKDSAFVVEDVYVSDVNASNGWAGMTYSSGKIELNTYFI

Radius of gyration: 23.9 Å; Cα contacts (8 Å, |Δi|>4): 126; chains: 1; bounding box: 59×34×65 Å